Protein AF-G7YLA5-F1 (afdb_monomer)

Secondary structure (DSSP, 8-state):
-GGGSHHHHHHHHT-HHHHHHHHTHHHHHHHHHHHHHHHTT-GGGHHHHHHHHHHHHTT--PPPP-HHHH-B----PPPPP--SB-TTT-PBPBTTB-EEPPPS-----BSSS--PPPPPEE--

Structure (mmCIF, N/CA/C/O backbone):
data_AF-G7YLA5-F1
#
_entry.id   AF-G7YLA5-F1
#
loop_
_atom_site.group_PDB
_atom_site.id
_atom_site.type_symbol
_atom_site.label_atom_id
_atom_site.label_alt_id
_atom_site.label_comp_id
_atom_site.label_asym_id
_atom_site.label_entity_id
_atom_site.label_seq_id
_atom_site.pdbx_PDB_ins_code
_atom_site.Cartn_x
_atom_site.Cartn_y
_atom_site.Cartn_z
_atom_site.occupancy
_atom_site.B_iso_or_equiv
_atom_site.auth_seq_id
_atom_site.auth_comp_id
_atom_site.auth_asym_id
_atom_site.auth_atom_id
_atom_site.pdbx_PDB_model_num
ATOM 1 N N . MET A 1 1 ? -18.563 -11.145 19.858 1.00 51.75 1 MET A N 1
ATOM 2 C CA . MET A 1 1 ? -18.021 -11.522 21.185 1.00 51.75 1 MET A CA 1
ATOM 3 C C . MET A 1 1 ? -18.376 -10.528 22.290 1.00 51.75 1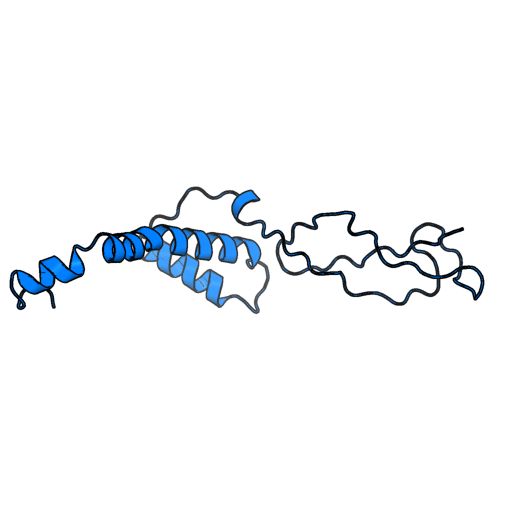 MET A C 1
ATOM 5 O O . MET A 1 1 ? -18.836 -10.978 23.325 1.00 51.75 1 MET A O 1
ATOM 9 N N . MET A 1 2 ? -18.272 -9.209 22.086 1.00 54.28 2 MET A N 1
ATOM 10 C CA . MET A 1 2 ? -18.431 -8.215 23.169 1.00 54.28 2 MET A CA 1
ATOM 11 C C . MET A 1 2 ? -19.807 -8.121 23.862 1.00 54.28 2 MET A C 1
ATOM 13 O O . MET A 1 2 ? -19.8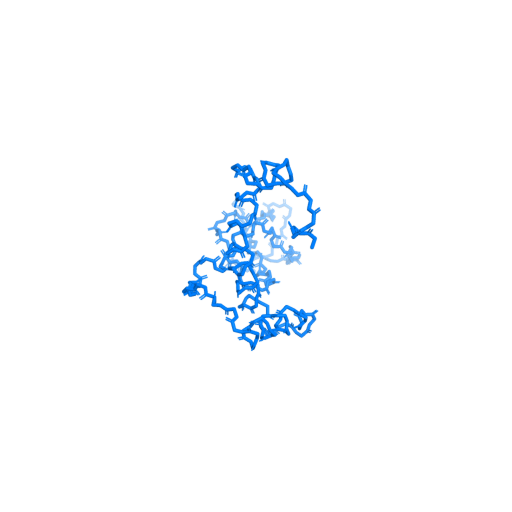94 -7.584 24.958 1.00 54.28 2 MET A O 1
ATOM 17 N N . LYS A 1 3 ? -20.890 -8.647 23.277 1.00 60.00 3 LYS A N 1
ATOM 18 C CA . LYS A 1 3 ? -22.234 -8.550 23.881 1.00 60.00 3 LYS A CA 1
ATOM 19 C C . LYS A 1 3 ? -22.460 -9.481 25.087 1.00 60.00 3 LYS A C 1
ATOM 21 O O . LYS A 1 3 ? -23.439 -9.283 25.792 1.00 60.00 3 LYS A O 1
ATOM 26 N N . ASN A 1 4 ? -21.573 -10.453 25.337 1.00 66.88 4 ASN A N 1
ATOM 27 C CA . ASN A 1 4 ? -21.792 -11.503 26.347 1.00 66.88 4 ASN A CA 1
ATOM 28 C C . ASN A 1 4 ? -20.806 -11.486 27.530 1.00 66.88 4 ASN A C 1
ATOM 30 O O . ASN A 1 4 ? -20.947 -12.314 28.423 1.00 66.88 4 ASN A O 1
ATOM 34 N N . CYS A 1 5 ? -19.801 -10.604 27.546 1.00 61.12 5 CYS A N 1
ATOM 35 C CA . CYS A 1 5 ? -18.659 -10.753 28.463 1.00 61.12 5 CYS A CA 1
ATOM 36 C C . CYS A 1 5 ? -18.591 -9.745 29.631 1.00 61.12 5 CYS A C 1
ATOM 38 O O . CYS A 1 5 ? -17.673 -9.834 30.440 1.00 61.12 5 CYS A O 1
ATOM 40 N N . GLY A 1 6 ? -19.564 -8.838 29.772 1.00 64.69 6 GLY A N 1
ATOM 41 C CA . GLY A 1 6 ? -19.630 -7.892 30.898 1.00 64.69 6 GLY A CA 1
ATOM 42 C C . GLY A 1 6 ? -18.496 -6.850 30.946 1.00 64.69 6 GLY A C 1
ATOM 43 O O . GLY A 1 6 ? -17.637 -6.799 30.069 1.00 64.69 6 GLY A O 1
ATOM 44 N N . SER A 1 7 ? -18.515 -6.008 31.991 1.00 67.62 7 SER A N 1
ATOM 45 C CA . SER A 1 7 ? -17.616 -4.847 32.174 1.00 67.62 7 SER A CA 1
ATOM 46 C C . SER A 1 7 ? -16.104 -5.116 32.065 1.00 67.62 7 SER A C 1
ATOM 48 O O . SER A 1 7 ? -15.426 -4.324 31.416 1.00 67.62 7 SER A O 1
ATOM 50 N N . PRO A 1 8 ? -15.557 -6.224 32.605 1.00 72.31 8 PRO A N 1
ATOM 51 C CA . PRO A 1 8 ? -14.109 -6.462 32.609 1.00 72.31 8 PRO A CA 1
ATOM 52 C C . PRO A 1 8 ? -13.497 -6.591 31.211 1.00 72.31 8 PRO A C 1
ATOM 54 O O . PRO A 1 8 ? -12.378 -6.158 30.973 1.00 72.31 8 PRO A O 1
ATOM 57 N N . VAL A 1 9 ? -14.241 -7.144 30.246 1.00 74.88 9 VAL A N 1
ATOM 58 C CA . VAL A 1 9 ? -13.752 -7.242 28.862 1.00 74.88 9 VAL A CA 1
ATOM 59 C C . VAL A 1 9 ? -13.729 -5.876 28.177 1.00 74.88 9 VAL A C 1
ATOM 61 O O . VAL A 1 9 ? -12.893 -5.650 27.307 1.00 74.88 9 VAL A O 1
ATOM 64 N N . PHE A 1 10 ? -14.602 -4.944 28.573 1.00 73.62 10 PHE A N 1
ATOM 65 C CA . PHE A 1 10 ? -14.535 -3.575 28.062 1.00 73.62 10 PHE A CA 1
ATOM 66 C C . PHE A 1 10 ? -13.304 -2.837 28.589 1.00 73.62 10 PHE A C 1
ATOM 68 O O . PHE A 1 10 ? -12.709 -2.089 27.824 1.00 73.62 10 PHE A O 1
ATOM 75 N N . GLU A 1 11 ? -12.898 -3.072 29.839 1.00 77.06 11 GLU A N 1
ATOM 76 C CA . GLU A 1 11 ? -11.713 -2.432 30.432 1.00 77.06 11 GLU A CA 1
ATOM 77 C C . GLU A 1 11 ? -10.410 -2.876 29.754 1.00 77.06 11 GLU A C 1
ATOM 79 O O . GLU A 1 11 ? -9.558 -2.039 29.481 1.00 77.06 11 GLU A O 1
ATOM 84 N N . GLU A 1 12 ? -10.295 -4.152 29.381 1.00 79.31 12 GLU A N 1
ATOM 85 C CA . GLU A 1 12 ? -9.124 -4.677 28.658 1.00 79.31 12 GLU A CA 1
ATOM 86 C C . GLU A 1 12 ? -9.045 -4.172 27.204 1.00 79.31 12 GLU A C 1
ATOM 88 O O . GLU A 1 12 ? -7.972 -3.856 26.686 1.00 79.31 12 GLU A O 1
ATOM 93 N N . VAL A 1 13 ? -10.192 -4.075 26.523 1.00 80.50 13 VAL A N 1
ATOM 94 C CA . VAL A 1 13 ? -10.255 -3.675 25.105 1.00 80.50 13 VAL A CA 1
ATOM 95 C C . VAL A 1 13 ? -10.213 -2.154 24.934 1.00 80.50 13 VAL A C 1
ATOM 97 O O . VAL A 1 13 ? -9.726 -1.664 23.921 1.00 80.50 13 VAL A O 1
ATOM 100 N N . ALA A 1 14 ? -10.692 -1.384 25.912 1.00 83.62 14 ALA A N 1
ATOM 101 C CA . ALA A 1 14 ? -10.659 0.079 25.886 1.00 83.62 14 ALA A CA 1
ATOM 102 C C . ALA A 1 14 ? -9.342 0.664 26.432 1.00 83.62 14 ALA A C 1
ATOM 104 O O . ALA A 1 14 ? -9.307 1.819 26.861 1.00 83.62 14 ALA A O 1
ATOM 105 N N . THR A 1 15 ? -8.256 -0.113 26.416 1.00 89.38 15 THR A N 1
ATOM 106 C CA . THR A 1 15 ? -6.927 0.373 26.795 1.00 89.38 15 THR A CA 1
ATOM 107 C C . THR A 1 15 ? -6.363 1.326 25.730 1.00 89.38 15 THR A C 1
ATOM 109 O O . THR A 1 15 ? -6.595 1.128 24.529 1.00 89.38 15 THR A O 1
ATOM 112 N N . PRO A 1 16 ? -5.610 2.370 26.126 1.00 87.25 16 PRO A N 1
ATOM 113 C CA . PRO A 1 16 ? -4.961 3.287 25.188 1.00 87.25 16 PRO A CA 1
ATOM 114 C C . PRO A 1 16 ? -4.083 2.570 24.159 1.00 87.25 16 PRO A C 1
ATOM 116 O O . PRO A 1 16 ? -4.093 2.923 22.982 1.00 87.25 16 PRO A O 1
ATOM 119 N N . GLU A 1 17 ? -3.364 1.536 24.586 1.00 85.88 17 GLU A N 1
ATOM 120 C CA . GLU A 1 17 ? -2.472 0.735 23.751 1.00 85.88 17 GLU A CA 1
ATOM 121 C C . GLU A 1 17 ? -3.259 -0.014 22.669 1.00 85.88 17 GLU A C 1
ATOM 123 O O . GLU A 1 17 ? -2.886 0.002 21.495 1.00 85.88 17 GLU A O 1
ATOM 128 N N . PHE A 1 18 ? -4.394 -0.620 23.030 1.00 84.62 18 PHE A N 1
ATOM 129 C CA . PHE A 1 18 ? -5.243 -1.315 22.066 1.00 84.62 18 PHE A CA 1
ATOM 130 C C . PHE A 1 18 ? -5.908 -0.346 21.082 1.00 84.62 18 PHE A C 1
ATOM 132 O O . PHE A 1 18 ? -5.930 -0.588 19.873 1.00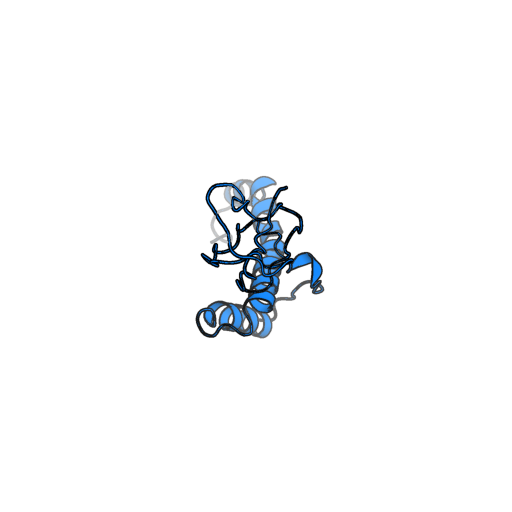 84.62 18 PHE A O 1
ATOM 139 N N . MET A 1 19 ? -6.399 0.793 21.572 1.00 86.69 19 MET A N 1
ATOM 140 C CA . MET A 1 19 ? -6.981 1.826 20.713 1.00 86.69 19 MET A CA 1
ATOM 141 C C . MET A 1 19 ? -5.945 2.437 19.761 1.00 86.69 19 MET A C 1
ATOM 143 O O . MET A 1 19 ? -6.291 2.770 18.627 1.00 86.69 19 MET A O 1
ATOM 147 N N . GLN A 1 20 ? -4.670 2.520 20.155 1.00 85.00 20 GLN A N 1
ATOM 148 C CA . GLN A 1 20 ? -3.581 2.901 19.252 1.00 85.00 20 GLN A CA 1
ATOM 149 C C . GLN A 1 20 ? -3.378 1.876 18.129 1.00 85.00 20 GLN A C 1
ATOM 151 O O . GLN A 1 20 ? -3.269 2.275 16.967 1.00 85.00 20 GLN A O 1
ATOM 156 N N . ILE A 1 21 ? -3.411 0.573 18.430 1.00 83.69 21 ILE A N 1
ATOM 157 C CA . ILE A 1 21 ? -3.351 -0.487 17.404 1.00 83.69 21 ILE A CA 1
ATOM 158 C C . ILE A 1 21 ? -4.504 -0.334 16.403 1.00 83.69 21 ILE A C 1
ATOM 160 O O . ILE A 1 21 ? -4.289 -0.402 15.193 1.00 83.69 21 ILE A O 1
ATOM 164 N N . LEU A 1 22 ? -5.722 -0.068 16.884 1.00 81.19 22 LEU A N 1
ATOM 165 C CA . LEU A 1 22 ? -6.869 0.186 16.008 1.00 81.19 22 LEU A CA 1
ATOM 166 C C . LEU A 1 22 ? -6.718 1.483 15.202 1.00 81.19 22 LEU A C 1
ATOM 168 O O . LEU A 1 22 ? -7.084 1.523 14.029 1.00 81.19 22 LEU A O 1
ATOM 172 N N . SER A 1 23 ? -6.150 2.538 15.788 1.00 80.06 23 SER A N 1
ATOM 173 C CA . SER A 1 23 ? -5.900 3.799 15.075 1.00 80.06 23 SER A CA 1
ATOM 174 C C . SER A 1 23 ? -4.908 3.624 13.913 1.00 80.06 23 SER A C 1
ATOM 176 O O . SER A 1 23 ? -5.052 4.263 12.864 1.00 80.06 23 SER A O 1
ATOM 178 N N . ALA A 1 24 ? -3.973 2.675 14.045 1.00 79.94 24 ALA A N 1
ATOM 179 C CA . ALA A 1 24 ? -3.008 2.327 13.010 1.00 79.94 24 ALA A CA 1
ATOM 180 C C . ALA A 1 24 ? -3.649 1.665 11.774 1.00 79.94 24 ALA A C 1
ATOM 182 O O . ALA A 1 24 ? -3.000 1.574 10.735 1.00 79.94 24 ALA A O 1
ATOM 183 N N . LEU A 1 25 ? -4.929 1.277 11.801 1.00 79.00 25 LEU A N 1
ATOM 184 C CA . LEU A 1 25 ? -5.629 0.782 10.606 1.00 79.00 25 LEU A CA 1
ATOM 185 C C . LEU A 1 25 ? -5.646 1.812 9.466 1.00 79.00 25 LEU A C 1
ATOM 187 O O . LEU A 1 25 ? -5.578 1.438 8.298 1.00 79.00 25 LEU A O 1
ATOM 191 N N . THR A 1 26 ? -5.660 3.107 9.794 1.00 80.50 26 THR A N 1
ATOM 192 C CA . THR A 1 26 ? -5.523 4.179 8.795 1.00 80.50 26 THR A CA 1
ATOM 193 C C . THR A 1 26 ? -4.157 4.137 8.108 1.00 80.50 26 THR A C 1
ATOM 195 O O . THR A 1 26 ? -4.079 4.235 6.888 1.00 80.50 26 THR A O 1
ATOM 198 N N . THR A 1 27 ? -3.091 3.873 8.869 1.00 84.81 27 THR A N 1
ATOM 199 C CA . THR A 1 27 ? -1.723 3.737 8.343 1.00 84.81 27 THR A CA 1
ATOM 200 C C . THR A 1 27 ? -1.564 2.516 7.435 1.00 84.81 27 THR A C 1
ATOM 202 O O . THR A 1 27 ? -0.821 2.566 6.456 1.00 84.81 27 THR A O 1
ATOM 205 N N . VAL A 1 28 ? -2.312 1.437 7.696 1.00 87.56 28 VAL A N 1
ATOM 206 C CA . VAL A 1 28 ? -2.331 0.243 6.836 1.00 87.56 28 VAL A CA 1
ATOM 207 C C . VAL A 1 28 ? -2.953 0.560 5.476 1.00 87.56 28 VAL A C 1
ATOM 209 O O . VAL A 1 28 ? -2.402 0.155 4.454 1.00 87.56 28 VAL A O 1
ATOM 212 N N . LEU A 1 29 ? -4.050 1.325 5.438 1.00 91.06 29 LEU A N 1
ATOM 213 C CA . LEU A 1 29 ? -4.657 1.766 4.176 1.00 91.06 29 LEU A CA 1
ATOM 214 C C . LEU A 1 29 ? -3.699 2.653 3.370 1.00 91.06 29 LEU A C 1
ATOM 216 O O . LEU A 1 29 ? -3.535 2.423 2.172 1.00 91.06 29 LEU A O 1
ATOM 220 N N . THR A 1 30 ? -3.004 3.591 4.022 1.00 89.38 30 THR A N 1
ATOM 221 C CA . THR A 1 30 ? -1.959 4.403 3.375 1.00 89.38 30 THR A CA 1
ATOM 222 C C . THR A 1 30 ? -0.857 3.530 2.775 1.00 89.38 30 THR A C 1
ATOM 224 O O . THR A 1 30 ? -0.438 3.741 1.640 1.00 89.38 30 THR A O 1
ATOM 227 N N . CYS A 1 31 ? -0.406 2.508 3.507 1.00 88.62 31 CYS A N 1
ATOM 228 C CA . CYS A 1 31 ? 0.636 1.596 3.041 1.00 88.62 31 CYS A CA 1
ATOM 229 C C . CYS A 1 31 ? 0.208 0.828 1.779 1.00 88.62 31 CYS A C 1
ATOM 231 O O . CYS A 1 31 ? 0.936 0.807 0.786 1.00 88.62 31 CYS A O 1
ATOM 233 N N . ILE A 1 32 ? -1.005 0.263 1.787 1.00 91.88 32 ILE A N 1
ATOM 234 C CA . ILE A 1 32 ? -1.564 -0.464 0.639 1.00 91.88 32 ILE A CA 1
ATOM 235 C C . ILE A 1 32 ? -1.693 0.462 -0.577 1.00 91.88 32 ILE A C 1
ATOM 237 O O . ILE A 1 32 ? -1.312 0.073 -1.677 1.00 91.88 32 ILE A O 1
ATOM 241 N N . GLN A 1 33 ? -2.172 1.694 -0.386 1.00 92.81 33 GLN A N 1
ATOM 242 C CA . GLN A 1 33 ? -2.291 2.696 -1.450 1.00 92.81 33 GLN A CA 1
ATOM 243 C C . GLN A 1 33 ? -0.932 3.070 -2.056 1.00 92.81 33 GLN A C 1
ATOM 245 O O . GLN A 1 33 ? -0.796 3.129 -3.279 1.00 92.81 33 GLN A O 1
ATOM 250 N N . ASN A 1 34 ? 0.089 3.271 -1.221 1.00 90.25 34 ASN A N 1
ATOM 251 C CA . ASN A 1 34 ? 1.438 3.591 -1.682 1.00 90.25 34 ASN A CA 1
ATOM 252 C C . ASN A 1 34 ? 2.051 2.427 -2.469 1.00 90.25 34 ASN A C 1
ATOM 254 O O . ASN A 1 34 ? 2.618 2.635 -3.540 1.00 90.25 34 ASN A O 1
ATOM 258 N N . TRP A 1 35 ? 1.901 1.189 -1.994 1.00 89.56 35 TRP A N 1
ATOM 259 C CA . TRP A 1 35 ? 2.388 0.011 -2.717 1.00 89.56 35 TRP A CA 1
ATOM 260 C C . TRP A 1 35 ? 1.630 -0.240 -4.017 1.00 89.56 35 TRP A C 1
ATOM 262 O O . TRP A 1 35 ? 2.260 -0.548 -5.028 1.00 89.56 35 TRP A O 1
ATOM 272 N N . ALA A 1 36 ? 0.311 -0.049 -4.028 1.00 91.50 36 ALA A N 1
ATOM 273 C CA . ALA A 1 36 ? -0.475 -0.094 -5.252 1.00 91.50 36 ALA A CA 1
ATOM 274 C C . ALA A 1 36 ? 0.073 0.915 -6.273 1.00 91.50 36 ALA A C 1
ATOM 276 O O . ALA A 1 36 ? 0.345 0.559 -7.415 1.00 91.50 36 ALA A O 1
ATOM 277 N N . PHE A 1 37 ? 0.360 2.153 -5.873 1.00 89.56 37 PHE A N 1
ATOM 278 C CA . PHE A 1 37 ? 0.968 3.116 -6.789 1.00 89.56 37 PHE A CA 1
ATOM 279 C C . PHE A 1 37 ? 2.349 2.672 -7.306 1.00 89.56 37 PHE A C 1
ATOM 281 O O . PHE A 1 37 ? 2.597 2.707 -8.514 1.00 89.56 37 PHE A O 1
ATOM 288 N N . VAL A 1 38 ? 3.236 2.220 -6.414 1.00 85.00 38 VAL A N 1
ATOM 289 C CA . VAL A 1 38 ? 4.621 1.842 -6.752 1.00 85.00 38 VAL A CA 1
ATOM 290 C C . VAL A 1 38 ? 4.695 0.624 -7.680 1.00 85.00 38 VAL A C 1
ATOM 292 O O . VAL A 1 38 ? 5.579 0.550 -8.539 1.00 85.00 38 VAL A O 1
ATOM 295 N N . PHE A 1 39 ? 3.784 -0.337 -7.533 1.00 86.50 39 PHE A N 1
ATOM 296 C CA . PHE A 1 39 ? 3.833 -1.618 -8.245 1.00 86.50 39 PHE A CA 1
ATOM 297 C C . PHE A 1 39 ? 2.796 -1.758 -9.368 1.00 86.50 39 PHE A C 1
ATOM 299 O O . PHE A 1 39 ? 2.625 -2.849 -9.904 1.00 86.50 39 PHE A O 1
ATOM 306 N N . LYS A 1 40 ? 2.131 -0.673 -9.783 1.00 86.44 40 LYS A N 1
ATOM 307 C CA . LYS A 1 40 ? 1.073 -0.702 -10.815 1.00 86.44 40 LYS A CA 1
ATOM 308 C C . LYS A 1 40 ? 1.449 -1.320 -12.157 1.00 86.44 40 LYS A C 1
ATOM 310 O O . LYS A 1 40 ? 0.610 -1.965 -12.772 1.00 86.44 40 LYS A O 1
ATOM 315 N N . ASP A 1 41 ? 2.707 -1.201 -12.568 1.00 85.62 41 ASP A N 1
ATOM 316 C CA . ASP A 1 41 ? 3.178 -1.711 -13.861 1.00 85.62 41 ASP A CA 1
ATOM 317 C C . ASP A 1 41 ? 3.877 -3.081 -13.743 1.00 85.62 41 ASP A C 1
ATOM 319 O O . ASP A 1 41 ? 4.502 -3.560 -14.691 1.00 85.62 41 ASP A O 1
ATOM 323 N N . LYS A 1 42 ? 3.814 -3.717 -12.564 1.00 82.81 42 LYS A N 1
ATOM 324 C CA . LYS A 1 42 ? 4.505 -4.973 -12.255 1.00 82.81 42 LYS A CA 1
ATOM 325 C C . LYS A 1 42 ? 3.488 -6.110 -12.092 1.00 82.81 42 LYS A C 1
ATOM 327 O O . LYS A 1 42 ? 2.931 -6.273 -11.007 1.00 82.81 42 LYS A O 1
ATOM 332 N N . PRO A 1 43 ? 3.257 -6.941 -13.128 1.00 88.38 43 PRO A N 1
ATOM 333 C CA . PRO A 1 43 ? 2.242 -7.998 -13.068 1.00 88.38 43 PRO A CA 1
ATOM 334 C C . PRO A 1 43 ? 2.540 -9.058 -11.996 1.00 88.38 43 PRO A C 1
ATOM 336 O O . PRO A 1 43 ? 1.622 -9.675 -11.471 1.00 88.38 43 PRO A O 1
ATOM 339 N N . GLU A 1 44 ? 3.810 -9.231 -11.621 1.00 89.62 44 GLU A N 1
ATOM 340 C CA . GLU A 1 44 ? 4.252 -10.103 -10.523 1.00 89.62 44 GLU A CA 1
ATOM 341 C C . GLU A 1 44 ? 3.715 -9.691 -9.137 1.00 89.62 44 GLU A C 1
ATOM 343 O O . GLU A 1 44 ? 3.694 -10.513 -8.223 1.00 89.62 44 GLU A O 1
ATOM 348 N N . TYR A 1 45 ? 3.236 -8.450 -8.991 1.00 89.44 45 TYR A N 1
ATOM 349 C CA . TYR A 1 45 ? 2.671 -7.902 -7.756 1.00 89.44 45 TYR A CA 1
ATOM 350 C C . TYR A 1 45 ? 1.176 -7.560 -7.876 1.00 89.44 45 TYR A C 1
ATOM 352 O O . TYR A 1 45 ? 0.669 -6.747 -7.101 1.00 89.44 45 TYR A O 1
ATOM 360 N N . SER A 1 46 ? 0.446 -8.183 -8.813 1.00 93.00 46 SER A N 1
ATOM 361 C CA . SER A 1 46 ? -0.979 -7.891 -9.059 1.00 93.00 46 SER A CA 1
ATOM 362 C C . SER A 1 46 ? -1.856 -8.001 -7.805 1.00 93.00 46 SER A C 1
ATOM 364 O O . SER A 1 46 ? -2.759 -7.194 -7.624 1.00 93.00 46 SER A O 1
ATOM 366 N N . ALA A 1 47 ? -1.525 -8.909 -6.880 1.00 95.00 47 ALA A N 1
ATOM 367 C CA . ALA A 1 47 ? -2.251 -9.087 -5.621 1.00 95.00 47 ALA A CA 1
ATOM 368 C C . ALA A 1 47 ? -2.356 -7.799 -4.778 1.00 95.00 47 ALA A C 1
ATOM 370 O O . ALA A 1 47 ? -3.325 -7.618 -4.039 1.00 95.00 47 ALA A O 1
ATOM 371 N N . ILE A 1 48 ? -1.377 -6.893 -4.885 1.00 93.50 48 ILE A N 1
ATOM 372 C CA . ILE A 1 48 ? -1.408 -5.592 -4.202 1.00 93.50 48 ILE A CA 1
ATOM 373 C C . ILE A 1 48 ? -2.508 -4.706 -4.800 1.00 93.50 48 ILE A C 1
ATOM 375 O O . ILE A 1 48 ? -3.251 -4.072 -4.051 1.00 93.50 48 ILE A O 1
ATOM 379 N N . GLN A 1 49 ? -2.643 -4.698 -6.130 1.00 95.00 49 GLN A N 1
ATOM 380 C CA . GLN A 1 49 ? -3.697 -3.952 -6.823 1.00 95.00 49 GLN A CA 1
ATOM 381 C C . GLN A 1 49 ? -5.073 -4.520 -6.527 1.00 95.00 49 GLN A C 1
ATOM 383 O O . GLN A 1 49 ? -5.967 -3.773 -6.138 1.00 95.00 49 GLN A O 1
ATOM 388 N N . ASP A 1 50 ? -5.207 -5.843 -6.616 1.00 97.00 50 ASP A N 1
ATOM 389 C CA . ASP A 1 50 ? -6.462 -6.534 -6.334 1.00 97.00 50 ASP A CA 1
ATOM 390 C C . ASP A 1 50 ? -6.954 -6.198 -4.917 1.00 97.00 50 ASP A C 1
ATOM 392 O O . ASP A 1 50 ? -8.119 -5.860 -4.710 1.00 97.00 50 ASP A O 1
ATOM 396 N N . THR A 1 51 ? -6.038 -6.192 -3.942 1.00 96.94 51 THR A N 1
ATOM 397 C CA . THR A 1 51 ? -6.344 -5.828 -2.551 1.00 96.94 51 THR A CA 1
ATOM 398 C C . THR A 1 51 ? -6.750 -4.356 -2.417 1.00 96.94 51 THR A C 1
ATOM 400 O O . THR A 1 51 ? -7.709 -4.040 -1.709 1.00 96.94 51 THR A O 1
ATOM 403 N N . TYR A 1 52 ? -6.039 -3.437 -3.079 1.00 96.00 52 TYR A N 1
ATOM 404 C CA . TYR A 1 52 ? -6.361 -2.007 -3.055 1.00 96.00 52 TYR A CA 1
ATOM 405 C C . TYR A 1 52 ? -7.755 -1.729 -3.640 1.00 96.00 52 TYR A C 1
ATOM 407 O O . TYR A 1 52 ? -8.565 -1.030 -3.021 1.00 96.00 52 TYR A O 1
ATOM 415 N N . GLU A 1 53 ? -8.071 -2.327 -4.789 1.00 96.31 53 GLU A N 1
ATOM 416 C CA . GLU A 1 53 ? -9.376 -2.205 -5.438 1.00 96.31 53 GLU A CA 1
ATOM 417 C C . GLU A 1 53 ? -10.492 -2.863 -4.622 1.00 96.31 53 GLU A C 1
ATOM 419 O O . GLU A 1 53 ? -11.558 -2.269 -4.453 1.00 96.31 53 GLU A O 1
ATOM 424 N N . GLU A 1 54 ? -10.257 -4.047 -4.050 1.00 97.50 54 GLU A N 1
ATOM 425 C CA . GLU A 1 54 ? -11.224 -4.727 -3.184 1.00 97.50 54 GLU A CA 1
ATOM 426 C C . GLU A 1 54 ? -11.596 -3.860 -1.973 1.00 97.50 54 GLU A C 1
ATOM 428 O O . GLU A 1 54 ? -12.778 -3.707 -1.651 1.00 97.50 54 GLU A O 1
ATOM 433 N N . LEU A 1 55 ? -10.609 -3.250 -1.311 1.00 95.12 55 LEU A N 1
ATOM 434 C CA . LEU A 1 55 ? -10.847 -2.348 -0.184 1.00 95.12 55 LEU A CA 1
ATOM 435 C C . LEU A 1 55 ? -11.605 -1.089 -0.623 1.00 95.12 55 LEU A C 1
ATOM 437 O O . LEU A 1 55 ? -12.558 -0.676 0.040 1.00 95.12 55 LEU A O 1
ATOM 441 N N . ARG A 1 56 ? -11.263 -0.511 -1.775 1.00 94.19 56 ARG A N 1
ATOM 442 C CA . ARG A 1 56 ? -12.008 0.630 -2.320 1.00 94.19 56 ARG A CA 1
ATOM 443 C C . ARG A 1 56 ? -13.468 0.262 -2.610 1.00 94.19 56 ARG A C 1
ATOM 445 O O . ARG A 1 56 ? -14.371 1.017 -2.259 1.00 94.19 56 ARG A O 1
ATOM 452 N N . ASN A 1 57 ? -13.706 -0.924 -3.169 1.00 96.56 57 ASN A N 1
ATOM 453 C CA . ASN A 1 57 ? -15.041 -1.441 -3.480 1.00 96.56 57 ASN A CA 1
ATOM 454 C C . ASN A 1 57 ? -15.865 -1.758 -2.224 1.00 96.56 57 ASN A C 1
ATOM 456 O O . ASN A 1 57 ? -17.081 -1.581 -2.221 1.00 96.56 57 ASN A O 1
ATOM 460 N N . LYS A 1 58 ? -15.213 -2.171 -1.132 1.00 95.56 58 LYS A N 1
ATOM 461 C CA . LYS A 1 58 ? -15.842 -2.332 0.191 1.00 95.56 58 LYS A CA 1
ATOM 462 C C . LYS A 1 58 ? -16.200 -0.999 0.863 1.00 95.56 58 LYS 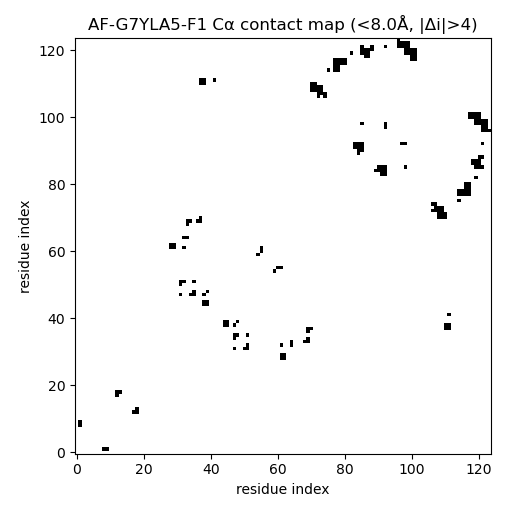A C 1
ATOM 464 O O . LYS A 1 58 ? -16.830 -1.013 1.918 1.00 95.56 58 LYS A O 1
ATOM 469 N N . GLY A 1 59 ? -15.826 0.136 0.269 1.00 92.56 59 GLY A N 1
ATOM 470 C CA . GLY A 1 59 ? -16.140 1.472 0.772 1.00 92.56 59 GLY A CA 1
ATOM 471 C C . GLY A 1 59 ? -15.139 2.009 1.793 1.00 92.56 59 GLY A C 1
ATOM 472 O O . GLY A 1 59 ? -15.465 2.953 2.511 1.00 92.56 59 GLY A O 1
ATOM 473 N N . TYR A 1 60 ? -13.934 1.434 1.883 1.00 92.19 60 TYR A N 1
ATOM 474 C CA . TYR A 1 60 ? -12.875 2.017 2.706 1.00 92.19 60 TYR A CA 1
ATOM 475 C C . TYR A 1 60 ? -12.397 3.335 2.085 1.00 92.19 60 TYR A C 1
ATOM 477 O O . TYR A 1 60 ? -12.022 3.390 0.911 1.00 92.19 60 TYR A O 1
ATOM 485 N N . THR A 1 61 ? -12.392 4.398 2.889 1.00 90.19 61 THR A N 1
ATOM 486 C CA . THR A 1 61 ? -11.880 5.707 2.477 1.00 90.19 61 THR A CA 1
ATOM 487 C C . THR A 1 61 ? -10.369 5.735 2.636 1.00 90.19 61 THR A C 1
ATOM 489 O O . THR A 1 61 ? -9.851 5.690 3.751 1.00 90.19 61 THR A O 1
ATOM 492 N N . PHE A 1 62 ? -9.670 5.829 1.512 1.00 90.62 62 PHE A N 1
ATOM 493 C CA . PHE A 1 62 ? -8.232 6.054 1.485 1.00 90.62 62 PHE A CA 1
ATOM 494 C C . PHE A 1 62 ? -7.911 7.541 1.698 1.00 90.62 62 PHE A C 1
ATOM 496 O O . PHE A 1 62 ? -8.706 8.395 1.290 1.00 90.62 62 PHE A O 1
ATOM 503 N N . PRO A 1 63 ? -6.778 7.866 2.342 1.00 88.50 63 PRO A N 1
ATOM 504 C CA . PRO A 1 63 ? -6.325 9.243 2.488 1.00 88.50 63 PRO A CA 1
ATOM 505 C C . PRO A 1 63 ? -5.963 9.877 1.137 1.00 88.50 63 PRO A C 1
ATOM 507 O O . PRO A 1 63 ? -5.859 9.207 0.102 1.00 88.50 63 PRO A O 1
ATOM 510 N N . GLU A 1 64 ? -5.764 11.196 1.161 1.00 89.12 64 GLU A N 1
ATOM 511 C CA . GLU A 1 64 ? -5.246 11.928 0.009 1.00 89.12 64 GLU A CA 1
ATOM 512 C C . GLU A 1 64 ? -3.892 11.349 -0.413 1.00 89.12 64 GLU A C 1
ATOM 514 O O . GLU A 1 64 ? -3.020 11.082 0.414 1.00 89.12 64 GLU A O 1
ATOM 519 N N . PHE A 1 65 ? -3.750 11.100 -1.711 1.00 87.62 65 PHE A N 1
ATOM 520 C CA . PHE A 1 65 ? -2.554 10.485 -2.257 1.00 87.62 65 PHE A CA 1
ATOM 521 C C . PHE A 1 65 ? -1.461 11.529 -2.496 1.00 87.62 65 PHE A C 1
ATOM 523 O O . PHE A 1 65 ? -1.707 12.544 -3.143 1.00 87.62 65 PHE A O 1
ATOM 530 N N . SER A 1 66 ? -0.239 11.226 -2.060 1.00 84.00 66 SER A N 1
ATOM 531 C CA . SER A 1 66 ? 0.961 12.014 -2.335 1.00 84.00 66 SER A CA 1
ATOM 532 C C . SER A 1 66 ? 2.022 11.108 -2.952 1.00 84.00 66 SER A C 1
ATOM 534 O O . SER A 1 66 ? 2.465 10.143 -2.327 1.00 84.00 66 SER A O 1
ATOM 536 N N . GLU A 1 67 ? 2.466 11.425 -4.172 1.00 76.38 67 GLU A N 1
ATOM 537 C CA . GLU A 1 67 ? 3.556 10.684 -4.825 1.00 76.38 67 GLU A CA 1
ATOM 538 C C . GLU A 1 67 ? 4.835 10.695 -3.974 1.00 76.38 67 GLU A C 1
ATOM 540 O O . GLU A 1 67 ? 5.540 9.689 -3.913 1.00 76.38 67 GLU A O 1
ATOM 545 N N . ASN A 1 68 ? 5.084 11.790 -3.248 1.00 74.25 68 ASN A N 1
ATOM 546 C CA . ASN A 1 68 ? 6.228 11.924 -2.346 1.00 74.25 68 ASN A CA 1
ATOM 547 C C . ASN A 1 68 ? 6.160 10.949 -1.159 1.00 74.25 68 ASN A C 1
ATOM 549 O O . ASN A 1 68 ? 7.201 10.495 -0.696 1.00 74.25 68 ASN A O 1
ATOM 553 N N . ASP A 1 69 ? 4.959 10.599 -0.691 1.00 70.81 69 ASP A N 1
ATOM 554 C CA . ASP A 1 69 ? 4.773 9.649 0.416 1.00 70.81 69 ASP A CA 1
ATOM 555 C C . ASP A 1 69 ? 4.858 8.192 -0.065 1.00 70.81 69 ASP A C 1
ATOM 557 O O . ASP A 1 69 ? 5.178 7.286 0.707 1.00 70.81 69 ASP A O 1
ATOM 561 N N . ALA A 1 70 ? 4.583 7.958 -1.353 1.00 68.75 70 ALA A N 1
ATOM 562 C CA . ALA A 1 70 ? 4.744 6.660 -2.006 1.00 68.75 70 ALA A CA 1
ATOM 563 C C . ALA A 1 70 ? 6.187 6.391 -2.466 1.00 68.75 70 ALA A C 1
ATOM 565 O O . ALA A 1 70 ? 6.563 5.248 -2.733 1.00 68.75 70 ALA A O 1
ATOM 566 N N . MET A 1 71 ? 7.005 7.435 -2.553 1.00 69.94 71 MET A N 1
ATOM 567 C CA . MET A 1 71 ? 8.422 7.356 -2.866 1.00 69.94 71 MET A CA 1
ATOM 568 C C . MET A 1 71 ? 9.208 6.787 -1.674 1.00 69.94 71 MET A C 1
ATOM 570 O O . MET A 1 71 ? 9.518 7.483 -0.711 1.00 69.94 71 MET A O 1
ATOM 574 N N . PHE A 1 72 ? 9.591 5.510 -1.745 1.00 59.53 72 PHE A N 1
ATOM 575 C CA . PHE A 1 72 ? 10.526 4.934 -0.778 1.00 59.53 72 PHE A CA 1
ATOM 576 C C . PHE A 1 72 ? 11.965 5.339 -1.131 1.00 59.53 72 PHE A C 1
ATOM 578 O O . PHE A 1 72 ? 12.471 5.032 -2.214 1.00 59.53 72 PHE A O 1
ATOM 585 N N . SER A 1 73 ? 12.674 5.977 -0.196 1.00 47.28 73 SER A N 1
ATOM 586 C CA . SER A 1 73 ? 14.130 6.117 -0.278 1.00 47.28 73 SER A CA 1
ATOM 587 C C . SER A 1 73 ? 14.773 4.775 0.078 1.00 47.28 73 SER A C 1
ATOM 589 O O . SER A 1 73 ? 15.054 4.499 1.246 1.00 47.28 73 SER A O 1
ATOM 591 N N . VAL A 1 74 ? 14.976 3.906 -0.909 1.00 46.38 74 VAL A N 1
ATOM 592 C CA . VAL A 1 74 ? 15.730 2.666 -0.704 1.00 46.38 74 VAL A CA 1
ATOM 593 C C . VAL A 1 74 ? 17.151 2.889 -1.195 1.00 46.38 74 VAL A C 1
ATOM 595 O O . VAL A 1 74 ? 17.387 3.072 -2.386 1.00 46.38 74 VAL A O 1
ATOM 598 N N . VAL A 1 75 ? 18.116 2.850 -0.275 1.00 47.97 75 VAL A N 1
ATOM 599 C CA . VAL A 1 75 ? 19.540 2.816 -0.626 1.00 47.97 75 VAL A CA 1
ATOM 600 C C . VAL A 1 75 ? 19.871 1.402 -1.103 1.00 47.97 75 VAL A C 1
ATOM 602 O O . VAL A 1 75 ? 20.425 0.589 -0.368 1.00 47.97 75 VAL A O 1
ATOM 605 N N . CYS A 1 76 ? 19.497 1.077 -2.336 1.00 50.06 76 CYS A N 1
ATOM 606 C CA . CYS A 1 76 ? 20.042 -0.087 -3.019 1.00 50.06 76 CYS A CA 1
ATOM 607 C C . CYS A 1 76 ? 21.260 0.373 -3.815 1.00 50.06 76 CYS A C 1
ATOM 609 O O . CYS A 1 76 ? 21.128 1.131 -4.774 1.00 50.06 76 CYS A O 1
ATOM 611 N N . ALA A 1 77 ? 22.453 -0.083 -3.419 1.00 49.19 77 ALA A N 1
ATOM 612 C CA . ALA A 1 77 ? 23.629 0.062 -4.267 1.00 49.19 77 ALA A CA 1
ATOM 613 C C . ALA A 1 77 ? 23.299 -0.542 -5.648 1.00 49.19 77 ALA A C 1
ATOM 615 O O . ALA A 1 77 ? 22.798 -1.669 -5.696 1.00 49.19 77 ALA A O 1
ATOM 616 N N . PRO A 1 78 ? 23.524 0.179 -6.759 1.00 55.53 78 PRO A N 1
ATOM 617 C CA . PRO A 1 78 ? 23.177 -0.341 -8.074 1.00 55.53 78 PRO A CA 1
ATOM 618 C C . PRO A 1 78 ? 23.921 -1.635 -8.389 1.00 55.53 78 PRO A C 1
ATOM 620 O O . PRO A 1 78 ? 25.027 -1.851 -7.892 1.00 55.53 78 PRO A O 1
ATOM 623 N N . ASN A 1 79 ? 23.369 -2.461 -9.280 1.00 54.12 79 ASN A N 1
ATOM 624 C CA . ASN A 1 79 ? 24.114 -3.588 -9.833 1.00 54.12 79 ASN A CA 1
ATOM 625 C C . ASN A 1 79 ? 25.330 -3.063 -10.607 1.00 54.12 79 ASN A C 1
ATOM 627 O O . ASN A 1 79 ? 25.195 -2.306 -11.573 1.00 54.12 79 ASN A O 1
ATOM 631 N N . TRP A 1 80 ? 26.526 -3.455 -10.168 1.00 61.72 80 TRP A N 1
ATOM 632 C CA . TRP A 1 80 ? 27.773 -3.036 -10.798 1.00 61.72 80 TRP A CA 1
ATOM 633 C C . TRP A 1 80 ? 27.887 -3.703 -12.163 1.00 61.72 80 TRP A C 1
ATOM 635 O O . TRP A 1 80 ? 27.961 -4.927 -12.265 1.00 61.72 80 TRP A O 1
ATOM 645 N N . LYS A 1 81 ? 27.924 -2.906 -13.230 1.00 58.59 81 LYS A N 1
ATOM 646 C CA . LYS A 1 81 ? 28.269 -3.416 -14.554 1.00 58.59 81 LYS A CA 1
ATOM 647 C C . LYS A 1 81 ? 29.784 -3.362 -14.710 1.00 58.59 81 LYS A C 1
ATOM 649 O O . LYS A 1 81 ? 30.388 -2.297 -14.577 1.00 58.59 81 LYS A O 1
ATOM 654 N N . GLU A 1 82 ? 30.408 -4.500 -14.995 1.00 60.25 82 GLU A N 1
ATOM 655 C CA . GLU A 1 82 ? 31.839 -4.556 -15.296 1.00 60.25 82 GLU A CA 1
ATOM 656 C C . GLU A 1 82 ? 32.110 -3.989 -16.694 1.00 60.25 82 GLU A C 1
ATOM 658 O O . GLU A 1 82 ? 32.209 -4.712 -17.680 1.00 60.25 82 GLU A O 1
ATOM 663 N N . GLU A 1 83 ? 32.217 -2.668 -16.800 1.00 69.38 83 GLU A N 1
ATOM 664 C CA . GLU A 1 83 ? 32.616 -2.020 -18.047 1.00 69.38 83 GLU A CA 1
ATOM 665 C C . GLU A 1 83 ? 34.151 -1.948 -18.148 1.00 69.38 83 GLU A C 1
ATOM 667 O O . GLU A 1 83 ? 34.855 -1.650 -17.177 1.00 69.38 83 GLU A O 1
ATOM 672 N N . SER A 1 84 ? 34.706 -2.235 -19.331 1.00 77.12 84 SER A N 1
ATOM 673 C CA . SER A 1 84 ? 36.155 -2.159 -19.587 1.00 77.12 84 SER A CA 1
ATOM 674 C C . SER A 1 84 ? 36.666 -0.723 -19.739 1.00 77.12 84 SER A C 1
ATOM 676 O O . SER A 1 84 ? 37.879 -0.498 -19.707 1.00 77.12 84 SER A O 1
ATOM 678 N N . SER A 1 85 ? 35.758 0.247 -19.855 1.00 79.81 85 SER A N 1
ATOM 679 C CA . SER A 1 85 ? 36.034 1.671 -20.023 1.00 79.81 85 SER A CA 1
ATOM 680 C C . SER A 1 85 ? 35.231 2.532 -19.055 1.00 79.81 85 SER A C 1
ATOM 682 O O . SER A 1 85 ? 34.160 2.150 -18.603 1.00 79.81 85 SER A O 1
ATOM 684 N N . CYS A 1 86 ? 35.738 3.724 -18.767 1.00 79.50 86 CYS A N 1
ATOM 685 C CA . CYS A 1 86 ? 35.052 4.720 -17.952 1.00 79.50 86 CYS A CA 1
ATOM 686 C C . CYS A 1 86 ? 33.750 5.197 -18.592 1.00 79.50 86 CYS A C 1
ATOM 688 O O . CYS A 1 86 ? 33.748 5.575 -19.764 1.00 79.50 86 CYS A O 1
ATOM 690 N N . HIS A 1 87 ? 32.679 5.306 -17.806 1.00 76.12 87 HIS A N 1
ATOM 691 C CA . HIS A 1 87 ? 31.396 5.777 -18.317 1.00 76.12 87 HIS A CA 1
ATOM 692 C C . HIS A 1 87 ? 31.481 7.232 -18.809 1.00 76.12 87 HIS A C 1
ATOM 694 O O . HIS A 1 87 ? 30.943 7.560 -19.868 1.00 76.12 87 HIS A O 1
ATOM 700 N N . ARG A 1 88 ? 32.232 8.081 -18.087 1.00 74.75 88 ARG A N 1
ATOM 701 C CA . ARG A 1 88 ? 32.363 9.522 -18.359 1.00 74.75 88 ARG A CA 1
ATOM 702 C C . ARG A 1 88 ? 33.355 9.856 -19.470 1.00 74.75 88 ARG A C 1
ATOM 704 O O . ARG A 1 88 ? 33.039 10.643 -20.352 1.00 74.75 88 ARG A O 1
ATOM 711 N N . CYS A 1 89 ? 34.570 9.308 -19.412 1.00 82.19 89 CYS A N 1
ATOM 712 C CA . CYS A 1 89 ? 35.635 9.665 -20.360 1.00 82.19 89 CYS A CA 1
ATOM 713 C C . CYS A 1 89 ? 35.867 8.622 -21.460 1.00 82.19 89 CYS A C 1
ATOM 715 O O . CYS A 1 89 ? 36.716 8.842 -22.317 1.00 82.19 89 CYS A O 1
ATOM 717 N N . LYS A 1 90 ? 35.143 7.493 -21.436 1.00 84.31 90 LYS A N 1
ATOM 718 C CA . LYS A 1 90 ? 35.218 6.389 -22.412 1.00 84.31 90 LYS A CA 1
ATOM 719 C C . LYS A 1 90 ? 36.603 5.753 -22.592 1.00 84.31 90 LYS A C 1
ATOM 721 O O . LYS A 1 90 ? 36.784 4.921 -23.474 1.00 84.31 90 LYS A O 1
ATOM 726 N N . VAL A 1 91 ? 37.580 6.073 -21.739 1.00 82.12 91 VAL A N 1
ATOM 727 C CA . VAL A 1 91 ? 38.912 5.460 -21.816 1.00 82.12 91 VAL A CA 1
ATOM 728 C C . VAL A 1 91 ? 38.953 4.127 -21.074 1.00 82.12 91 VAL A C 1
ATOM 730 O O . VAL A 1 91 ? 38.354 3.991 -20.006 1.00 82.12 91 VAL A O 1
ATOM 733 N N . ALA A 1 92 ? 39.692 3.166 -21.630 1.00 83.25 92 ALA A N 1
ATOM 734 C CA . ALA A 1 92 ? 39.924 1.856 -21.038 1.00 83.25 92 ALA A CA 1
ATOM 735 C C . ALA A 1 92 ? 40.633 1.941 -19.676 1.00 83.25 92 ALA A C 1
ATOM 737 O O . ALA A 1 92 ? 41.534 2.760 -19.465 1.00 83.25 92 ALA A O 1
ATOM 738 N N . PHE A 1 93 ? 40.233 1.061 -18.762 1.00 82.12 93 PHE A N 1
ATOM 739 C CA . PHE A 1 93 ? 40.909 0.880 -17.481 1.00 82.12 93 PHE A CA 1
ATOM 740 C C . PHE A 1 93 ? 42.209 0.089 -17.658 1.00 82.12 93 PHE A C 1
ATOM 742 O O . PHE A 1 93 ? 42.281 -0.841 -18.459 1.00 82.12 93 PHE A O 1
ATOM 749 N N . THR A 1 94 ? 43.238 0.452 -16.895 1.00 79.56 94 THR A N 1
ATOM 750 C CA . THR A 1 94 ? 44.569 -0.175 -16.934 1.00 79.56 94 THR A CA 1
ATOM 751 C C . THR A 1 94 ? 45.143 -0.284 -15.520 1.00 79.56 94 THR A C 1
ATOM 753 O O . THR A 1 94 ? 44.575 0.249 -14.569 1.00 79.56 94 THR A O 1
ATOM 756 N N . THR A 1 95 ? 46.298 -0.932 -15.351 1.00 80.69 95 THR A N 1
ATOM 757 C CA . THR A 1 95 ? 46.968 -1.093 -14.042 1.00 80.69 95 THR A CA 1
ATOM 758 C C . THR A 1 95 ? 47.189 0.233 -13.299 1.00 80.69 95 THR A C 1
ATOM 760 O O . THR A 1 95 ? 47.096 0.285 -12.068 1.00 80.69 95 THR A O 1
ATOM 763 N N . PHE A 1 96 ? 47.436 1.308 -14.054 1.00 80.44 96 PHE A N 1
ATOM 764 C CA . PHE A 1 96 ? 47.664 2.665 -13.546 1.00 80.44 96 PHE A CA 1
ATOM 765 C C . PHE A 1 96 ? 46.395 3.528 -13.531 1.00 80.44 96 PHE A C 1
ATOM 767 O O . PHE A 1 96 ? 46.391 4.591 -12.929 1.00 80.44 96 PHE A O 1
ATOM 774 N N . ARG A 1 97 ? 45.309 3.070 -14.167 1.00 75.31 97 ARG A N 1
ATOM 775 C CA . ARG A 1 97 ? 44.020 3.764 -14.248 1.00 75.31 97 ARG A CA 1
ATOM 776 C C . ARG A 1 97 ? 42.920 2.841 -13.753 1.00 75.31 97 ARG A C 1
ATOM 778 O O . ARG A 1 97 ? 42.305 2.103 -14.526 1.00 75.31 97 ARG A O 1
ATOM 785 N N . ARG A 1 98 ? 42.713 2.867 -12.442 1.00 69.62 98 ARG A N 1
ATOM 786 C CA . ARG A 1 98 ? 41.827 1.936 -11.741 1.00 69.62 98 ARG A CA 1
ATOM 787 C C . ARG A 1 98 ? 40.385 2.435 -11.724 1.00 69.62 98 ARG A C 1
ATOM 789 O O . ARG A 1 98 ? 40.116 3.631 -11.832 1.00 69.62 98 ARG A O 1
ATOM 796 N N . ARG A 1 99 ? 39.466 1.479 -11.601 1.00 69.25 99 ARG A N 1
ATOM 797 C CA . ARG A 1 99 ? 38.028 1.721 -11.452 1.00 69.25 99 ARG A CA 1
ATOM 798 C C . ARG A 1 99 ? 37.748 2.190 -10.028 1.00 69.25 99 ARG A C 1
ATOM 800 O O . ARG A 1 99 ? 38.276 1.597 -9.090 1.00 69.25 99 ARG A O 1
ATOM 807 N N . VAL A 1 100 ? 36.895 3.195 -9.872 1.00 70.06 100 VAL A N 1
ATOM 808 C CA . VAL A 1 100 ? 36.283 3.535 -8.583 1.00 70.06 100 VAL A CA 1
ATOM 809 C C . VAL A 1 100 ? 34.772 3.430 -8.741 1.00 70.06 100 VAL A C 1
ATOM 811 O O . VAL A 1 100 ? 34.225 3.849 -9.766 1.00 70.06 100 VAL A O 1
ATOM 814 N N . GLY A 1 101 ? 34.126 2.801 -7.755 1.00 62.09 101 GLY A N 1
ATOM 815 C CA . GLY A 1 101 ? 32.674 2.648 -7.716 1.00 62.09 101 GLY A CA 1
ATOM 816 C C . GLY A 1 101 ? 31.954 4.003 -7.709 1.00 62.09 101 GLY A C 1
ATOM 817 O O . GLY A 1 101 ? 32.593 5.037 -7.488 1.00 62.09 101 GLY A O 1
ATOM 818 N N . PRO A 1 102 ? 30.636 4.024 -7.955 1.00 57.75 102 PRO A N 1
ATOM 819 C CA . PRO A 1 102 ? 29.860 5.255 -7.851 1.00 57.75 102 PRO A CA 1
ATOM 820 C C . PRO A 1 102 ? 30.076 5.903 -6.479 1.00 57.75 102 PRO A C 1
ATOM 822 O O . PRO A 1 102 ? 30.014 5.243 -5.441 1.00 57.75 102 PRO A O 1
ATOM 825 N N . LEU A 1 103 ? 30.291 7.218 -6.460 1.00 52.12 103 LEU A N 1
ATOM 826 C CA . LEU A 1 103 ? 29.991 7.991 -5.258 1.00 52.12 103 LEU A CA 1
ATOM 827 C C . LEU A 1 103 ? 28.483 7.841 -5.012 1.00 52.12 103 LEU A C 1
ATOM 829 O O . LEU A 1 103 ? 27.727 7.898 -5.980 1.00 52.12 103 LEU A O 1
ATOM 833 N N . LEU A 1 104 ? 28.052 7.667 -3.756 1.00 51.94 104 LEU A N 1
ATOM 834 C CA . LEU A 1 104 ? 26.642 7.681 -3.319 1.00 51.94 104 LEU A CA 1
ATOM 835 C C . LEU A 1 104 ? 26.010 9.067 -3.569 1.00 51.94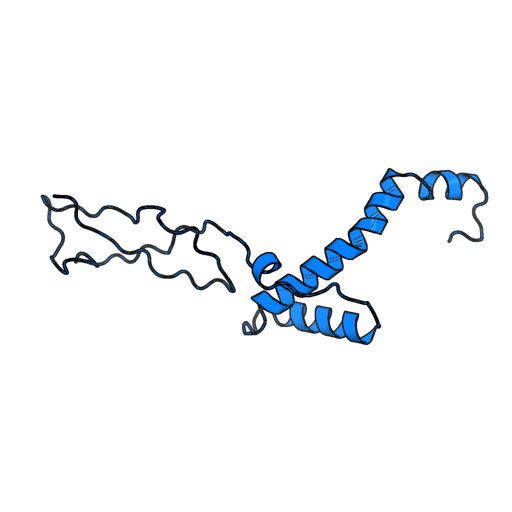 104 LEU A C 1
ATOM 837 O O . LEU A 1 104 ? 25.633 9.772 -2.638 1.00 51.94 104 LEU A O 1
ATOM 841 N N . LYS A 1 105 ? 26.017 9.543 -4.814 1.00 43.72 105 LYS A N 1
ATOM 842 C CA . LYS A 1 105 ? 25.720 10.930 -5.169 1.00 43.72 105 LYS A CA 1
ATOM 843 C C . LYS A 1 105 ? 24.262 11.188 -5.489 1.00 43.72 105 LYS A C 1
ATOM 845 O O . LYS A 1 105 ? 23.917 12.340 -5.724 1.00 43.72 105 LYS A O 1
ATOM 850 N N . THR A 1 106 ? 23.407 10.187 -5.382 1.00 42.91 106 THR A N 1
ATOM 851 C CA . THR A 1 106 ? 21.978 10.408 -5.507 1.00 42.91 106 THR A CA 1
ATOM 852 C C . THR A 1 106 ? 21.295 9.532 -4.481 1.00 42.91 106 THR A C 1
ATOM 854 O O . THR A 1 106 ? 21.520 8.325 -4.421 1.00 42.91 106 THR A O 1
ATOM 857 N N . VAL A 1 107 ? 20.491 10.157 -3.629 1.00 41.66 107 VAL A N 1
ATOM 858 C CA . VAL A 1 107 ? 19.377 9.474 -2.982 1.00 41.66 107 VAL A CA 1
ATOM 859 C C . VAL A 1 107 ? 18.471 9.065 -4.140 1.00 41.66 107 VAL A C 1
ATOM 861 O O . VAL A 1 107 ? 17.632 9.850 -4.569 1.00 41.66 107 VAL A O 1
ATOM 864 N N . ASP A 1 108 ? 18.749 7.921 -4.762 1.00 47.03 108 ASP A N 1
ATOM 865 C CA . ASP A 1 108 ? 17.919 7.421 -5.847 1.00 47.03 108 ASP A CA 1
ATOM 866 C C . ASP A 1 108 ? 16.576 7.055 -5.222 1.00 47.03 108 ASP A C 1
ATOM 868 O O . ASP A 1 108 ? 16.457 6.143 -4.402 1.00 47.03 108 ASP A O 1
ATOM 872 N N . VAL A 1 109 ? 15.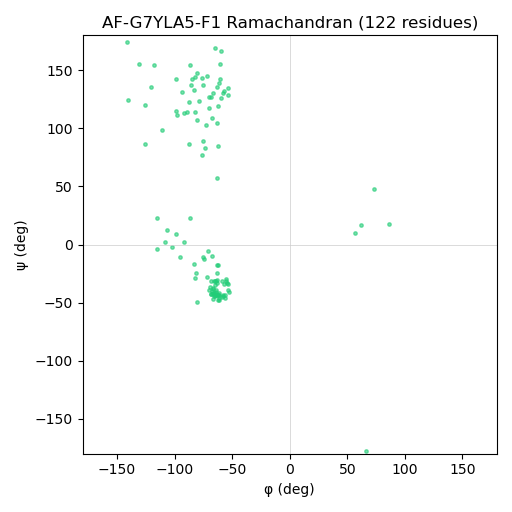570 7.863 -5.534 1.00 47.84 109 VAL A N 1
ATOM 873 C CA . VAL A 1 109 ? 14.209 7.645 -5.075 1.00 47.84 109 VAL A CA 1
ATOM 874 C C . VAL A 1 109 ? 13.599 6.597 -5.995 1.00 47.84 109 VAL A C 1
ATOM 876 O O . VAL A 1 109 ? 13.343 6.853 -7.171 1.00 47.84 109 VAL A O 1
ATOM 879 N N . PHE A 1 110 ? 13.428 5.384 -5.479 1.00 49.25 110 PHE A N 1
ATOM 880 C CA . PHE A 1 110 ? 12.973 4.254 -6.274 1.00 49.25 110 PHE A CA 1
ATOM 881 C C . PHE A 1 110 ? 11.449 4.172 -6.275 1.00 49.25 110 PHE A C 1
ATOM 883 O O . PHE A 1 110 ? 10.831 3.820 -5.274 1.00 49.25 110 PHE A O 1
ATOM 890 N N . ILE A 1 111 ? 10.854 4.385 -7.446 1.00 46.91 111 ILE A N 1
ATOM 891 C CA . ILE A 1 111 ? 9.547 3.824 -7.780 1.00 46.91 111 ILE A CA 1
ATOM 892 C C . ILE A 1 111 ? 9.834 2.561 -8.602 1.00 46.91 111 ILE A C 1
ATOM 894 O O . ILE A 1 111 ? 10.342 2.630 -9.718 1.00 46.91 111 ILE A O 1
ATOM 898 N N . SER A 1 112 ? 9.541 1.386 -8.042 1.00 44.59 112 SER A N 1
ATOM 899 C CA . SER A 1 112 ? 9.467 0.118 -8.789 1.00 44.59 112 SER A CA 1
ATOM 900 C C . SER A 1 112 ? 10.785 -0.532 -9.264 1.00 44.59 112 SER A C 1
ATOM 902 O O . SER A 1 112 ? 10.894 -0.994 -10.403 1.00 44.59 112 SER A O 1
ATOM 904 N N . GLY A 1 113 ? 11.791 -0.646 -8.387 1.00 43.66 113 GLY A N 1
ATOM 905 C CA . GLY A 1 113 ? 12.874 -1.638 -8.542 1.00 43.66 113 GLY A CA 1
ATOM 906 C C . GLY A 1 113 ? 13.764 -1.518 -9.792 1.00 43.66 113 GLY A C 1
ATOM 907 O O . GLY A 1 113 ? 14.457 -2.473 -10.137 1.00 43.66 113 GLY A O 1
ATOM 908 N N . VAL A 1 114 ? 13.771 -0.379 -10.492 1.00 41.78 114 VAL A N 1
ATOM 909 C CA . VAL A 1 114 ? 14.648 -0.163 -11.656 1.00 41.78 114 VAL A CA 1
ATOM 910 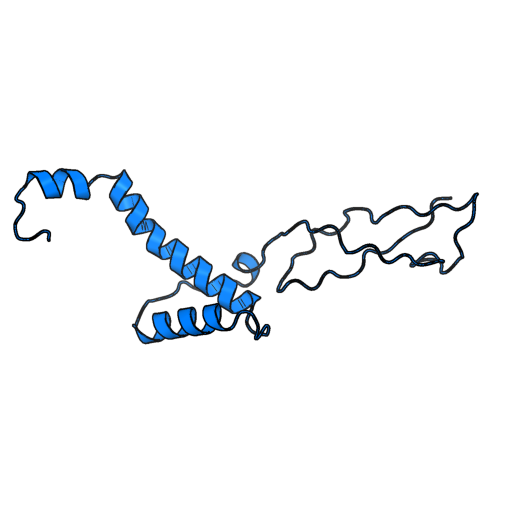C C . VAL A 1 114 ? 15.993 0.373 -11.183 1.00 41.78 114 VAL A C 1
ATOM 912 O O . VAL A 1 114 ? 16.192 1.585 -11.094 1.00 41.78 114 VAL A O 1
ATOM 915 N N . SER A 1 115 ? 16.922 -0.523 -10.831 1.00 45.31 115 SER A N 1
ATOM 916 C CA . SER A 1 115 ? 18.298 -0.127 -10.506 1.00 45.31 115 SER A CA 1
ATOM 917 C C . SER A 1 115 ? 18.933 0.489 -11.750 1.00 45.31 115 SER A C 1
ATOM 919 O O . SER A 1 115 ? 19.274 -0.237 -12.686 1.00 45.31 115 SER A O 1
ATOM 921 N N . HIS A 1 116 ? 19.072 1.814 -11.787 1.00 44.56 116 HIS A N 1
ATOM 922 C CA . HIS A 1 116 ? 19.858 2.463 -12.830 1.00 44.56 116 HIS A CA 1
ATOM 923 C C . HIS A 1 116 ? 21.322 2.063 -12.626 1.00 44.56 116 HIS A C 1
ATOM 925 O O . HIS A 1 116 ? 21.804 2.132 -11.497 1.00 44.56 116 HIS A O 1
ATOM 931 N N . PRO A 1 117 ? 22.033 1.593 -13.665 1.00 49.81 117 PRO A N 1
ATOM 932 C CA . PRO A 1 117 ? 23.417 1.173 -13.512 1.00 49.81 117 PRO A CA 1
ATOM 933 C C . PRO A 1 117 ? 24.258 2.349 -13.012 1.00 49.81 117 PRO A C 1
ATOM 935 O O . PRO A 1 117 ? 24.267 3.424 -13.605 1.00 49.81 117 PRO A O 1
ATOM 938 N N . SER A 1 118 ? 24.972 2.128 -11.913 1.00 55.19 118 SER A N 1
ATOM 939 C CA . SER A 1 118 ? 25.905 3.097 -11.349 1.00 55.19 118 SER A CA 1
ATOM 940 C C . SER A 1 118 ? 26.985 3.489 -12.354 1.00 55.19 118 SER A C 1
ATOM 942 O O . SER A 1 118 ? 27.662 2.611 -12.897 1.00 55.19 118 SER A O 1
ATOM 944 N N . GLU A 1 119 ? 27.220 4.786 -12.542 1.00 58.47 119 GLU A N 1
ATOM 945 C CA . GLU A 1 119 ? 28.315 5.266 -13.385 1.00 58.47 119 GLU A CA 1
ATOM 946 C C . GLU A 1 119 ? 29.686 5.001 -12.734 1.00 58.47 119 GLU A C 1
ATOM 948 O O . GLU A 1 119 ? 29.947 5.411 -11.601 1.00 58.47 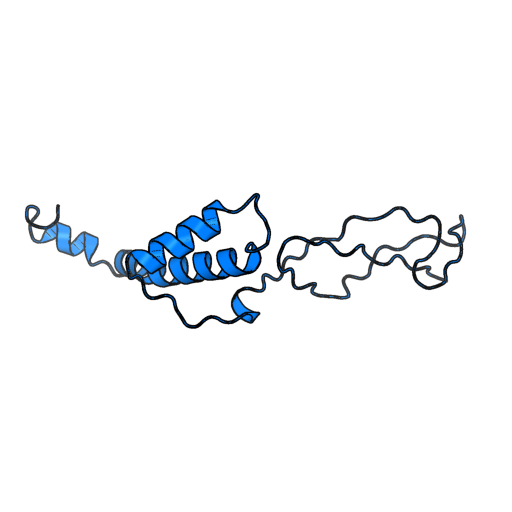119 GLU A O 1
ATOM 953 N N . VAL A 1 120 ? 30.594 4.349 -13.470 1.00 63.47 120 VAL A N 1
ATOM 954 C CA . VAL A 1 120 ? 31.995 4.144 -13.061 1.0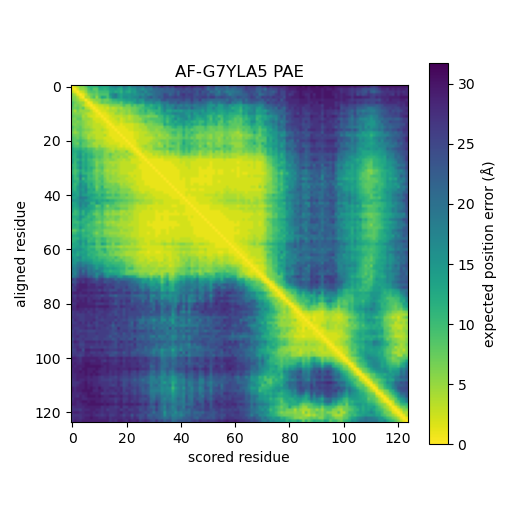0 63.47 120 VAL A CA 1
ATOM 955 C C . VAL A 1 120 ? 32.894 5.248 -13.620 1.00 63.47 120 VAL A C 1
ATOM 957 O O . VAL A 1 120 ? 32.859 5.554 -14.816 1.00 63.47 120 VAL A O 1
ATOM 960 N N . CYS A 1 121 ? 33.734 5.839 -12.765 1.00 67.31 121 CYS A N 1
ATOM 961 C CA . CYS A 1 121 ? 34.647 6.926 -13.134 1.00 67.31 121 CYS A CA 1
ATOM 962 C C . CYS A 1 121 ? 36.126 6.544 -12.948 1.00 67.31 121 CYS A C 1
ATOM 964 O O . CYS A 1 121 ? 36.474 5.694 -12.128 1.00 67.31 121 CYS A O 1
ATOM 966 N N . CYS A 1 122 ? 37.009 7.196 -13.716 1.00 71.19 122 CYS A N 1
ATOM 967 C CA . CYS A 1 122 ? 38.458 7.146 -13.501 1.00 71.19 122 CYS A CA 1
ATOM 968 C C . CYS A 1 122 ? 38.880 8.144 -12.419 1.00 71.19 122 CYS A C 1
ATOM 970 O O . CYS A 1 122 ? 38.376 9.267 -12.391 1.00 71.19 122 CYS A O 1
ATOM 972 N N . VAL A 1 123 ? 39.871 7.765 -11.617 1.00 63.31 123 VAL A N 1
ATOM 973 C CA . VAL A 1 123 ? 40.670 8.693 -10.802 1.00 63.31 123 VAL A CA 1
ATOM 974 C C . VAL A 1 123 ? 41.988 8.969 -11.547 1.00 63.31 123 VAL A C 1
ATOM 976 O O . VAL A 1 123 ? 42.459 8.054 -12.236 1.00 63.31 123 VAL A O 1
ATOM 979 N N . PRO A 1 124 ? 42.521 10.209 -11.509 1.00 55.88 124 PRO A N 1
ATOM 980 C CA . PRO A 1 124 ? 43.851 10.525 -12.033 1.00 55.88 124 PRO A CA 1
ATOM 981 C C . PRO A 1 124 ? 44.967 9.709 -11.373 1.00 55.88 124 PRO A C 1
ATOM 983 O O . PRO A 1 124 ? 44.829 9.359 -10.179 1.00 55.88 124 PRO A O 1
#

Nearest PDB structures (foldseek):
  3zyq-assembly1_A  TM=4.088E-01  e=6.227E-08  Homo sapiens
  1dvp-assembly1_A-2  TM=3.723E-01  e=5.326E-07  Drosophila melanogaster
  1elk-assembly2_B  TM=6.203E-01  e=1.239E-01  Homo sapiens

Organism: Clonorchis sinensis (NCBI:txid79923)

pLDDT: mean 74.21, std 16.52, range [41.66, 97.5]

Sequence (124 aa):
MMKNCGSPVFEEVATPEFMQILSALTTVLTCIQNWAFVFKDKPEYSAIQDTYEELRNKGYTFPEFSENDAMFSVVCAPNWKEESSCHRCKVAFTTFRRRVGPLLKTVDVFISGVSHPSEVCCVP

Solvent-accessible surface area (backbone atoms only — not comparable to full-atom values): 7746 Å² total; per-residue (Å²): 120,82,92,79,60,60,71,70,55,50,59,67,58,69,30,72,70,50,49,48,59,59,59,45,52,59,57,52,48,50,49,44,52,27,49,29,64,40,38,70,90,38,78,94,48,44,69,46,44,55,51,45,50,51,43,49,74,74,65,54,84,68,74,90,86,50,74,75,79,39,44,44,80,54,92,66,81,42,64,81,71,92,62,70,40,24,69,81,78,64,48,69,59,45,98,86,34,50,86,40,76,55,72,91,79,61,90,53,68,45,68,61,84,72,69,63,69,55,62,36,42,73,58,134

InterPro domains:
  IPR002014 VHS domain [PF00790] (2-59)
  IPR002014 VHS domain [PS50179] (1-63)
  IPR008942 ENTH/VHS [G3DSA:1.25.40.90] (1-74)
  IPR008942 ENTH/VHS [SSF48464] (1-64)
  IPR017073 Hepatocyte growth factor-regulated tyrosine kinase substrate/VPS27 [PTHR46275] (2-99)

Mean predicted aligned error: 14.48 Å

Radius of gyration: 24.43 Å; Cα contacts (8 Å, |Δi|>4): 114; chains: 1; bounding box: 70×24×55 Å

Foldseek 3Di:
DVVPDPDVVCVVCVDPVNVVVVVCVLVVLLVLVLVCQLCVPPPVPVVSVVVNVVCVVVVDDHDDDDPVSSFDQDPDQADEDPDQAFPVPRHGADPVWDKDWADPPDSPRDRHPPRDHTGIHTDD